Protein AF-A0A930UJ29-F1 (afdb_monomer_lite)

Secondary structure (DSSP, 8-state):
-PPPHHHHHHHHHHHHHHTT----TT--SHHHHHHHHHHHHHHHHT----HHHHHHHHHHH--S-HHHHHHHTTS-------

Radius of gyration: 17.03 Å; chains: 1; bounding box: 33×26×51 Å

Sequence (82 aa):
MSTSESQLEQWLIGRLVGLNYKYRSDIRDRTSLEANFRKKFEALNRVKLTDGEFRRLLDEIVTPDVYEAARSLRERETFTRD

pLDDT: mean 92.22, std 7.06, range [54.44, 97.94]

Structure (mmCIF, N/CA/C/O backbone):
data_AF-A0A930UJ29-F1
#
_entry.id   AF-A0A930UJ29-F1
#
loop_
_atom_site.group_PDB
_atom_site.id
_atom_site.type_symbol
_atom_site.label_atom_id
_atom_site.label_alt_id
_atom_site.label_comp_id
_atom_site.label_asym_id
_atom_site.label_entity_id
_atom_site.label_seq_id
_atom_site.pdbx_PDB_ins_code
_atom_site.Cartn_x
_atom_site.Cartn_y
_atom_site.Cartn_z
_atom_site.occupancy
_atom_site.B_iso_or_equiv
_atom_site.auth_seq_id
_atom_site.auth_comp_id
_atom_site.auth_asym_id
_atom_site.auth_atom_id
_atom_site.pdbx_PDB_model_num
ATOM 1 N N . MET A 1 1 ? -16.849 7.910 31.506 1.00 54.44 1 MET A N 1
ATOM 2 C CA . MET A 1 1 ? -15.977 6.744 31.256 1.00 54.44 1 MET A CA 1
ATOM 3 C C . MET A 1 1 ? -15.157 7.054 30.020 1.00 54.44 1 MET A C 1
ATOM 5 O O . MET A 1 1 ? -15.748 7.457 29.027 1.00 54.44 1 MET A O 1
ATOM 9 N N . SER A 1 2 ? -13.833 6.968 30.102 1.00 79.88 2 SER A N 1
ATOM 10 C CA . SER A 1 2 ? -12.939 7.121 28.951 1.00 79.88 2 SER A CA 1
ATOM 11 C C . SER A 1 2 ? -12.980 5.851 28.103 1.00 79.88 2 SER A C 1
ATOM 13 O O . SER A 1 2 ? -12.812 4.754 28.632 1.00 79.88 2 SER A O 1
ATOM 15 N N . THR A 1 3 ? -13.230 5.996 26.809 1.00 86.75 3 THR A N 1
ATOM 16 C CA . THR A 1 3 ? -13.164 4.917 25.819 1.00 86.75 3 THR A CA 1
ATOM 17 C C . THR A 1 3 ? -11.729 4.389 25.726 1.00 86.75 3 THR A C 1
ATOM 19 O O . THR A 1 3 ? -10.802 5.195 25.683 1.00 86.75 3 THR A O 1
ATOM 22 N N . SER A 1 4 ? -11.527 3.068 25.699 1.00 95.88 4 SER A N 1
ATOM 23 C CA . SER A 1 4 ? -10.183 2.491 25.518 1.00 95.88 4 SER A CA 1
ATOM 24 C C . SER A 1 4 ? -9.730 2.548 24.056 1.00 95.88 4 SER A C 1
ATOM 26 O O . SER A 1 4 ? -10.564 2.589 23.147 1.00 95.88 4 SER A O 1
ATOM 28 N N . GLU A 1 5 ? -8.420 2.483 23.797 1.00 96.19 5 GLU A N 1
ATOM 29 C CA . GLU A 1 5 ? -7.877 2.444 22.431 1.00 96.19 5 GLU A CA 1
ATOM 30 C C . GLU A 1 5 ? -8.433 1.259 21.633 1.00 96.19 5 GLU A C 1
ATOM 32 O O . GLU A 1 5 ? -8.783 1.412 20.466 1.00 96.19 5 GLU A O 1
ATOM 37 N N . SER A 1 6 ? -8.607 0.099 22.277 1.00 95.19 6 SER A N 1
ATOM 38 C CA . SER A 1 6 ? -9.182 -1.090 21.634 1.00 95.19 6 SER A CA 1
ATOM 39 C C . SER A 1 6 ? -10.633 -0.872 21.190 1.00 95.19 6 SER A C 1
ATOM 41 O O . SER A 1 6 ? -11.020 -1.294 20.101 1.00 95.19 6 SER A O 1
ATOM 43 N N . GLN A 1 7 ? -11.438 -0.175 21.998 1.00 96.31 7 GLN A N 1
ATOM 44 C CA . GLN A 1 7 ? -12.813 0.167 21.625 1.00 96.31 7 GLN A CA 1
ATOM 45 C C . GLN A 1 7 ? -12.842 1.163 20.459 1.00 96.31 7 GLN A C 1
ATOM 47 O O . GLN A 1 7 ? -13.625 0.993 19.524 1.00 96.31 7 GLN A O 1
ATOM 52 N N . LEU A 1 8 ? -11.966 2.173 20.488 1.00 96.25 8 LEU A N 1
ATOM 53 C CA . LEU A 1 8 ? -11.834 3.149 19.403 1.00 96.25 8 LEU A CA 1
ATOM 54 C C . LEU A 1 8 ? -11.397 2.483 18.088 1.00 96.25 8 LEU A C 1
ATOM 56 O O . LEU A 1 8 ? -11.971 2.771 17.037 1.00 96.25 8 LEU A O 1
ATOM 60 N N . GLU A 1 9 ? -10.436 1.560 18.143 1.00 95.81 9 GLU A N 1
ATOM 61 C CA . GLU A 1 9 ? -9.972 0.787 16.987 1.00 95.81 9 GLU A CA 1
ATOM 62 C C . GLU A 1 9 ? -11.104 -0.057 16.383 1.00 95.81 9 GLU A C 1
ATOM 64 O O . GLU A 1 9 ? -11.346 0.004 15.175 1.00 95.81 9 GLU A O 1
ATOM 69 N N . GLN A 1 10 ? -11.854 -0.792 17.212 1.00 96.00 10 GLN A N 1
ATOM 70 C CA . GLN A 1 10 ? -12.985 -1.608 16.756 1.00 96.00 10 GLN A CA 1
ATOM 71 C C . GLN A 1 10 ? -14.060 -0.764 16.059 1.00 96.00 10 GLN A C 1
ATOM 73 O O . GLN A 1 10 ? -14.579 -1.158 15.011 1.00 96.00 10 GLN A O 1
ATOM 78 N N . TRP A 1 11 ? -14.374 0.415 16.603 1.00 96.75 11 TRP A N 1
ATOM 79 C CA . TRP A 1 11 ? -15.333 1.338 15.993 1.00 96.75 11 TRP A CA 1
ATOM 80 C C . TRP A 1 11 ? -14.834 1.891 14.656 1.00 96.75 11 TRP A C 1
ATOM 82 O O . TRP A 1 11 ? -15.600 1.933 13.688 1.00 96.75 11 TRP A O 1
ATOM 92 N N . LEU A 1 12 ? -13.555 2.267 14.570 1.00 96.56 12 LEU A N 1
ATOM 93 C CA . LEU A 1 12 ? -12.947 2.749 13.330 1.00 96.56 12 LEU A CA 1
ATOM 94 C C . LEU A 1 12 ? -12.951 1.667 12.242 1.00 96.56 12 LEU A C 1
ATOM 96 O O . LEU A 1 12 ? -13.365 1.940 11.114 1.00 96.56 12 LEU A O 1
ATOM 100 N N . ILE A 1 13 ? -12.558 0.433 12.578 1.00 96.75 13 ILE A N 1
ATOM 101 C CA . ILE A 1 13 ? -12.593 -0.703 11.646 1.00 96.75 13 ILE A CA 1
ATOM 102 C C . ILE A 1 13 ? -14.022 -0.927 11.143 1.00 96.75 13 ILE A C 1
ATOM 104 O O . ILE A 1 13 ? -14.234 -1.012 9.933 1.00 96.75 13 ILE A O 1
ATOM 108 N N . GLY A 1 14 ? -15.010 -0.960 12.045 1.00 97.44 14 GLY A N 1
ATOM 109 C CA . GLY A 1 14 ? -16.418 -1.119 11.673 1.00 97.44 14 GLY A CA 1
ATOM 110 C C . GLY A 1 14 ? -16.897 -0.026 10.715 1.00 97.44 14 GLY A C 1
ATOM 111 O O . GLY A 1 14 ? -17.554 -0.317 9.712 1.00 97.44 14 GLY A O 1
ATOM 112 N N . ARG A 1 15 ? -16.504 1.231 10.960 1.00 97.75 15 ARG A N 1
ATOM 113 C CA . ARG A 1 15 ? -16.825 2.357 10.074 1.00 97.75 15 ARG A CA 1
ATOM 114 C C . ARG A 1 15 ? -16.195 2.201 8.691 1.00 97.75 15 ARG A C 1
ATOM 116 O O . ARG A 1 15 ? -16.887 2.413 7.699 1.00 97.75 15 ARG A O 1
ATOM 123 N N . LEU A 1 16 ? -14.919 1.827 8.613 1.00 97.88 16 LEU A N 1
ATOM 124 C CA . LEU A 1 16 ? -14.208 1.633 7.346 1.00 97.88 16 LEU A CA 1
ATOM 125 C C . LEU A 1 16 ? -14.801 0.474 6.536 1.00 97.88 16 LEU A C 1
ATOM 127 O O . LEU A 1 16 ? -15.017 0.616 5.334 1.00 97.88 16 LEU A O 1
ATOM 131 N N . VAL A 1 17 ? -15.145 -0.639 7.185 1.00 97.50 17 VAL A N 1
ATOM 132 C CA . VAL A 1 17 ? -15.833 -1.760 6.523 1.00 97.50 17 VAL A CA 1
ATOM 133 C C . VAL A 1 17 ? -17.191 -1.317 5.970 1.00 97.50 17 VAL A C 1
ATOM 135 O O . VAL A 1 17 ? -17.517 -1.641 4.830 1.00 97.50 17 VAL A O 1
ATOM 138 N N . GLY A 1 18 ? -17.943 -0.499 6.7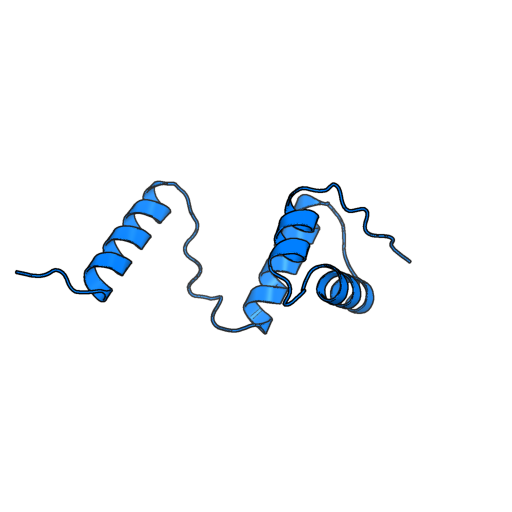15 1.00 97.50 18 GLY A N 1
ATOM 139 C CA . GLY A 1 18 ? -19.180 0.122 6.225 1.00 97.50 18 GLY A CA 1
ATOM 140 C C . GLY A 1 18 ? -18.984 1.060 5.022 1.00 97.50 18 GLY A C 1
ATOM 141 O O . GLY A 1 18 ? -19.909 1.248 4.239 1.00 97.50 18 GLY A O 1
ATOM 142 N N . LEU A 1 19 ? -17.777 1.604 4.835 1.00 97.94 19 LEU A N 1
ATOM 143 C CA . LEU A 1 19 ? -17.359 2.390 3.664 1.00 97.94 19 LEU A CA 1
ATOM 144 C C . LEU A 1 19 ? -16.730 1.523 2.555 1.00 97.94 19 LEU A C 1
ATOM 146 O O . LEU A 1 19 ? -16.063 2.046 1.664 1.00 97.94 19 LEU A O 1
ATOM 150 N N . ASN A 1 20 ? -16.942 0.205 2.598 1.00 96.25 20 ASN A N 1
ATOM 151 C CA . ASN A 1 20 ? -16.455 -0.775 1.625 1.00 96.25 20 ASN A CA 1
ATOM 152 C C . ASN A 1 20 ? -14.923 -0.964 1.603 1.00 96.25 20 ASN A C 1
ATOM 154 O O . ASN A 1 20 ? -14.364 -1.499 0.641 1.00 96.25 20 ASN A O 1
ATOM 158 N N . TYR A 1 21 ? -14.222 -0.573 2.672 1.00 97.12 21 TYR A N 1
ATOM 159 C CA . TYR A 1 21 ? -12.823 -0.955 2.852 1.00 97.12 21 TYR A CA 1
ATOM 160 C C . TYR A 1 21 ? -12.741 -2.421 3.276 1.00 97.12 21 TYR A C 1
ATOM 162 O O . TYR A 1 21 ? -13.378 -2.861 4.232 1.00 97.12 21 TYR A O 1
ATOM 170 N N . LYS A 1 22 ? -11.912 -3.196 2.575 1.00 95.50 22 LYS A N 1
ATOM 171 C CA . LYS A 1 22 ? -11.714 -4.610 2.892 1.00 95.50 22 LYS A CA 1
ATOM 172 C C . LYS A 1 22 ? -10.763 -4.759 4.078 1.00 95.50 22 LYS A C 1
ATOM 174 O O . LYS A 1 22 ? -9.572 -4.482 3.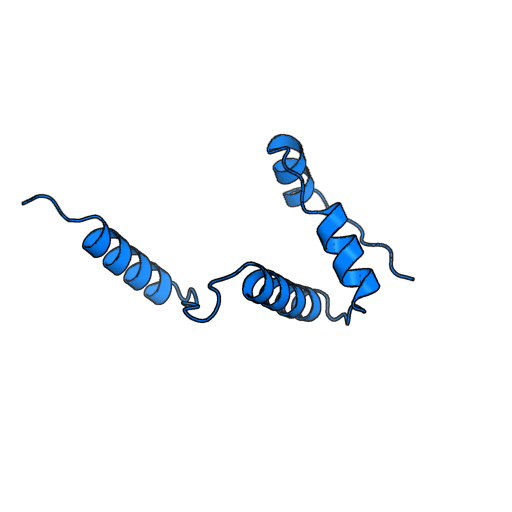945 1.00 95.50 22 LYS A O 1
ATOM 179 N N . TYR A 1 23 ? -11.267 -5.279 5.193 1.00 95.69 23 TYR A N 1
ATOM 180 C CA . TYR A 1 23 ? -10.427 -5.686 6.318 1.00 95.69 23 TYR A CA 1
ATOM 181 C C . TYR A 1 23 ? -9.523 -6.870 5.922 1.00 95.69 23 TYR A C 1
ATOM 183 O O . TYR A 1 23 ? -9.983 -7.835 5.305 1.00 95.69 23 TYR A O 1
ATOM 191 N N . ARG A 1 24 ? -8.222 -6.779 6.234 1.00 94.75 24 ARG A N 1
ATOM 192 C CA . ARG A 1 24 ? -7.187 -7.763 5.862 1.00 94.75 24 ARG A CA 1
ATOM 193 C C . ARG A 1 24 ? -6.437 -8.254 7.096 1.00 94.75 24 ARG A C 1
ATOM 195 O O . ARG A 1 24 ? -5.351 -7.781 7.404 1.00 94.75 24 ARG A O 1
ATOM 202 N N . SER A 1 25 ? -7.021 -9.228 7.790 1.00 93.88 25 SER A N 1
ATOM 203 C CA . SER A 1 25 ? -6.398 -9.886 8.949 1.00 93.88 25 SER A CA 1
ATOM 204 C C . SER A 1 25 ? -5.217 -10.798 8.587 1.00 93.88 25 SER A C 1
ATOM 206 O O . SER A 1 25 ? -4.529 -11.283 9.487 1.00 93.88 25 SER A O 1
ATOM 208 N N . ASP A 1 26 ? -5.025 -11.063 7.292 1.00 94.31 26 ASP A N 1
ATOM 209 C CA . ASP A 1 26 ? -3.990 -11.913 6.699 1.00 94.31 26 ASP A CA 1
ATOM 210 C C . ASP A 1 26 ? -2.653 -11.194 6.457 1.00 94.31 26 ASP A C 1
ATOM 212 O O . ASP A 1 26 ? -1.644 -11.861 6.252 1.00 94.31 26 ASP A O 1
ATOM 216 N N . ILE A 1 27 ? -2.624 -9.856 6.489 1.00 95.75 27 ILE A N 1
ATOM 217 C CA . ILE A 1 27 ? -1.397 -9.069 6.311 1.00 95.75 27 ILE A CA 1
ATOM 218 C C . ILE A 1 27 ? -0.870 -8.692 7.694 1.00 95.75 27 ILE A C 1
ATOM 220 O O . ILE A 1 27 ? -1.412 -7.800 8.344 1.00 95.75 27 ILE A O 1
ATOM 224 N N . ARG A 1 28 ? 0.159 -9.402 8.159 1.00 95.88 28 ARG A N 1
ATOM 225 C CA . ARG A 1 28 ? 0.735 -9.226 9.509 1.00 95.88 28 ARG A CA 1
ATOM 226 C C . ARG A 1 28 ? 2.247 -9.039 9.515 1.00 95.88 28 ARG A C 1
ATOM 228 O O . ARG A 1 28 ? 2.836 -8.844 10.572 1.00 95.88 28 ARG A O 1
ATOM 235 N N . ASP A 1 29 ? 2.870 -9.106 8.349 1.00 96.25 29 ASP A N 1
ATOM 236 C CA . ASP A 1 29 ? 4.311 -9.038 8.183 1.00 96.25 29 ASP A CA 1
ATOM 237 C C . ASP A 1 29 ? 4.656 -8.364 6.851 1.00 96.25 29 ASP A C 1
ATOM 239 O O . ASP A 1 29 ? 3.802 -8.130 5.990 1.00 96.25 29 ASP A O 1
ATOM 243 N N . ARG A 1 30 ? 5.935 -8.036 6.680 1.00 93.31 30 ARG A N 1
ATOM 244 C CA . ARG A 1 30 ? 6.417 -7.352 5.481 1.00 93.31 30 ARG A CA 1
ATOM 245 C C . ARG A 1 30 ? 6.246 -8.196 4.214 1.00 93.31 30 ARG A C 1
ATOM 247 O O . ARG A 1 30 ? 5.868 -7.655 3.181 1.00 93.31 30 ARG A O 1
ATOM 254 N N . THR A 1 31 ? 6.444 -9.508 4.297 1.00 94.69 31 THR A N 1
ATOM 255 C CA . THR A 1 31 ? 6.307 -10.424 3.155 1.00 94.69 31 THR A CA 1
ATOM 256 C C . THR A 1 31 ? 4.859 -10.480 2.673 1.00 94.69 31 THR A C 1
ATOM 258 O O . THR A 1 31 ? 4.596 -10.379 1.474 1.00 94.69 31 THR A O 1
ATOM 261 N N . SER A 1 32 ? 3.894 -10.592 3.594 1.00 96.12 32 SER A N 1
ATOM 262 C CA . SER A 1 32 ? 2.466 -10.570 3.249 1.00 96.12 32 SER A CA 1
ATOM 263 C C . SER A 1 32 ? 2.020 -9.209 2.699 1.00 96.12 32 SER A C 1
ATOM 265 O O . SER A 1 32 ? 1.193 -9.163 1.779 1.00 96.12 32 SER A O 1
ATOM 267 N N . LEU A 1 33 ? 2.609 -8.108 3.181 1.00 95.94 33 LEU A N 1
ATOM 268 C CA . LEU A 1 33 ? 2.370 -6.762 2.656 1.00 95.94 33 LEU A CA 1
ATOM 269 C C . LEU A 1 33 ? 2.898 -6.600 1.221 1.00 95.94 33 LEU A C 1
ATOM 271 O O . LEU A 1 33 ? 2.144 -6.181 0.340 1.00 95.94 33 LEU A O 1
ATOM 275 N N . GLU A 1 34 ? 4.149 -6.984 0.967 1.00 95.38 34 GLU A N 1
ATOM 276 C CA . GLU A 1 34 ? 4.782 -6.923 -0.357 1.00 95.38 34 GLU A CA 1
ATOM 277 C C . GLU A 1 34 ? 4.061 -7.832 -1.364 1.00 95.38 34 GLU A C 1
ATOM 279 O O . GLU A 1 34 ? 3.757 -7.412 -2.482 1.00 95.38 34 GLU A O 1
ATOM 284 N N . ALA A 1 35 ? 3.671 -9.046 -0.959 1.00 95.69 35 ALA A N 1
ATOM 285 C CA . ALA A 1 35 ? 2.888 -9.949 -1.802 1.00 95.69 35 ALA A CA 1
ATOM 286 C C . ALA A 1 35 ? 1.504 -9.373 -2.148 1.00 95.69 35 ALA A C 1
ATOM 288 O O . ALA A 1 35 ? 1.010 -9.543 -3.269 1.00 95.69 35 ALA A O 1
ATOM 289 N N . ASN A 1 36 ? 0.858 -8.680 -1.204 1.00 96.44 36 ASN A N 1
ATOM 290 C CA . ASN A 1 36 ? -0.392 -7.976 -1.471 1.00 96.44 36 ASN A CA 1
ATOM 291 C C . ASN A 1 36 ? -0.182 -6.807 -2.443 1.00 96.44 36 ASN A C 1
ATOM 293 O O . ASN A 1 36 ? -0.974 -6.659 -3.377 1.00 96.44 36 ASN A O 1
ATOM 297 N N . PHE A 1 37 ? 0.878 -6.019 -2.250 1.00 95.69 37 PHE A N 1
ATOM 298 C CA . PHE A 1 37 ? 1.235 -4.922 -3.145 1.00 95.69 37 PHE A CA 1
ATOM 299 C C . PHE A 1 37 ? 1.467 -5.429 -4.572 1.00 95.69 37 PHE A C 1
ATOM 301 O O . PHE A 1 37 ? 0.782 -4.962 -5.480 1.00 95.69 37 PHE A O 1
ATOM 308 N N . ARG A 1 38 ? 2.299 -6.465 -4.763 1.00 96.06 38 ARG A N 1
ATOM 309 C CA . ARG A 1 38 ? 2.543 -7.081 -6.080 1.00 96.06 38 ARG A CA 1
ATOM 310 C C . ARG A 1 38 ? 1.248 -7.473 -6.777 1.00 96.06 38 ARG A C 1
ATOM 312 O O . ARG A 1 38 ? 1.007 -7.064 -7.907 1.00 96.06 38 ARG A O 1
ATOM 319 N N . LYS A 1 39 ? 0.372 -8.214 -6.088 1.00 96.50 39 LYS A N 1
ATOM 320 C CA . LYS A 1 39 ? -0.913 -8.665 -6.652 1.00 96.50 39 LYS A CA 1
ATOM 321 C C . LYS A 1 39 ? -1.790 -7.496 -7.100 1.00 96.50 39 LYS A C 1
ATOM 323 O O . LYS A 1 39 ? -2.462 -7.596 -8.125 1.00 96.50 39 LYS A O 1
ATOM 328 N N . LYS A 1 40 ? -1.822 -6.404 -6.331 1.00 95.50 40 LYS A N 1
ATOM 329 C CA . LYS A 1 40 ? -2.618 -5.213 -6.660 1.00 95.50 40 LYS A CA 1
ATOM 330 C C . LYS A 1 40 ? -1.995 -4.399 -7.788 1.00 95.50 40 LYS A C 1
ATOM 332 O O . LYS A 1 40 ? -2.726 -3.993 -8.685 1.00 95.50 40 LYS A O 1
ATOM 337 N N . PHE A 1 41 ? -0.678 -4.229 -7.773 1.00 94.00 41 PHE A N 1
ATOM 338 C CA . PHE A 1 41 ? 0.073 -3.537 -8.813 1.00 94.00 41 PHE A CA 1
ATOM 339 C C . PHE A 1 41 ? -0.079 -4.230 -10.171 1.00 94.00 41 PHE A C 1
ATOM 341 O O . PHE A 1 41 ? -0.439 -3.591 -11.157 1.00 94.00 41 PHE A O 1
ATOM 348 N N . GLU A 1 42 ? 0.118 -5.549 -10.209 1.00 95.19 42 GLU A N 1
ATOM 349 C CA . GLU A 1 42 ? -0.057 -6.366 -11.412 1.00 95.19 42 GLU A CA 1
ATOM 350 C C . GLU A 1 42 ? -1.484 -6.286 -11.962 1.00 95.19 42 GLU A C 1
ATOM 352 O O . GLU A 1 42 ? -1.676 -6.118 -13.163 1.00 95.19 42 GLU A O 1
ATOM 357 N N . ALA A 1 43 ? -2.495 -6.374 -11.090 1.00 96.69 43 ALA A N 1
ATOM 358 C CA . ALA A 1 43 ? -3.896 -6.303 -11.499 1.00 96.69 43 ALA A CA 1
ATOM 359 C C . ALA A 1 43 ? -4.283 -4.920 -12.045 1.00 96.69 43 ALA A C 1
ATOM 361 O O . ALA A 1 43 ? -5.019 -4.838 -13.027 1.00 96.69 43 ALA A O 1
ATOM 362 N N . LEU A 1 44 ? -3.787 -3.846 -11.421 1.00 94.44 44 LEU A N 1
ATOM 363 C CA . LEU A 1 44 ? -4.063 -2.471 -11.837 1.00 94.44 44 LEU A CA 1
ATOM 364 C C . LEU A 1 44 ? -3.423 -2.160 -13.194 1.00 94.44 4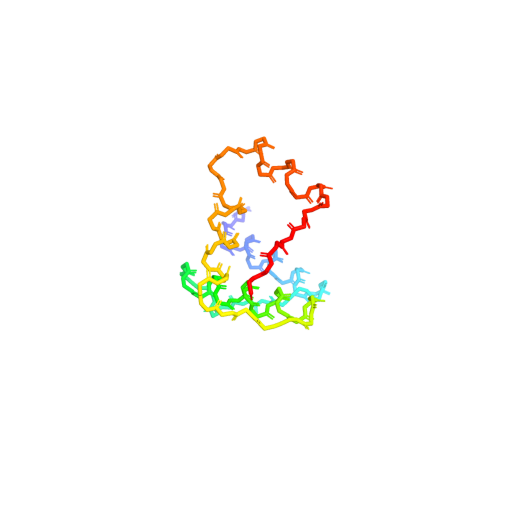4 LEU A C 1
ATOM 366 O O . LEU A 1 44 ? -4.092 -1.643 -14.084 1.00 94.44 44 LEU A O 1
ATOM 370 N N . ASN A 1 45 ? -2.150 -2.523 -13.359 1.00 92.31 45 ASN A N 1
ATOM 371 C CA . ASN A 1 45 ? -1.374 -2.226 -14.564 1.00 92.31 45 ASN A CA 1
ATOM 372 C C . ASN A 1 45 ? -1.506 -3.300 -15.655 1.00 92.31 45 ASN A C 1
ATOM 374 O O . ASN A 1 45 ? -0.999 -3.119 -16.757 1.00 92.31 45 ASN A O 1
ATOM 378 N N . ARG A 1 46 ? -2.196 -4.413 -15.368 1.00 93.50 46 ARG A N 1
ATOM 379 C CA . ARG A 1 46 ? -2.363 -5.573 -16.263 1.00 93.50 46 ARG A CA 1
ATOM 380 C C . ARG A 1 46 ? -1.027 -6.163 -16.727 1.00 93.50 46 ARG A C 1
ATOM 382 O O . ARG A 1 46 ? -0.881 -6.571 -17.876 1.00 93.50 46 ARG A O 1
ATOM 389 N N . VAL A 1 47 ? -0.062 -6.230 -15.815 1.00 93.44 47 VAL A N 1
ATOM 390 C CA . VAL A 1 47 ? 1.275 -6.789 -16.060 1.00 93.44 47 VAL A CA 1
ATOM 391 C C . VAL A 1 47 ? 1.542 -7.982 -15.152 1.00 93.44 47 VAL A C 1
ATOM 393 O O . VAL A 1 47 ? 0.849 -8.200 -14.158 1.00 93.44 47 VAL A O 1
ATOM 396 N N . LYS A 1 48 ? 2.571 -8.756 -15.491 1.00 93.94 48 LYS A N 1
ATOM 397 C CA . LYS A 1 48 ? 3.165 -9.770 -14.622 1.00 93.94 48 LYS A CA 1
ATOM 398 C C . LYS A 1 48 ? 4.630 -9.433 -14.452 1.00 93.94 48 LYS A C 1
ATOM 400 O O . LYS A 1 48 ? 5.330 -9.348 -15.458 1.00 93.94 48 LYS A O 1
ATOM 405 N N . LEU A 1 49 ? 5.038 -9.190 -13.211 1.00 92.81 49 LEU A N 1
ATOM 406 C CA . LEU A 1 49 ? 6.424 -8.890 -12.884 1.00 92.81 49 LEU A CA 1
ATOM 407 C C . LEU A 1 49 ? 7.130 -10.197 -12.545 1.00 92.81 49 LEU A C 1
ATOM 409 O O . LEU A 1 49 ? 6.581 -11.043 -11.837 1.00 92.81 49 LEU A O 1
ATOM 413 N N . THR A 1 50 ? 8.352 -10.354 -13.021 1.00 95.25 50 THR A N 1
ATOM 414 C CA . THR A 1 50 ? 9.309 -11.321 -12.489 1.00 95.25 50 THR A CA 1
ATOM 415 C C . THR A 1 50 ? 9.736 -10.912 -11.080 1.00 95.25 50 THR A C 1
ATOM 417 O O . THR A 1 50 ? 9.530 -9.776 -10.646 1.00 95.25 50 THR A O 1
ATOM 420 N N . ASP A 1 51 ? 10.354 -11.831 -10.341 1.00 93.56 51 ASP A N 1
ATOM 421 C CA . ASP A 1 51 ? 10.847 -11.520 -8.995 1.00 93.56 51 ASP A CA 1
ATOM 422 C C . ASP A 1 51 ? 11.949 -10.446 -9.024 1.00 93.56 51 ASP A C 1
ATOM 424 O O . ASP A 1 51 ? 12.009 -9.603 -8.130 1.00 93.56 51 ASP A O 1
ATOM 428 N N . GLY A 1 52 ? 12.768 -10.424 -10.084 1.00 94.50 52 GLY A N 1
ATOM 429 C CA . GLY A 1 52 ? 13.793 -9.401 -10.301 1.00 94.50 52 GLY A CA 1
ATOM 430 C C . GLY A 1 52 ? 13.209 -8.023 -10.622 1.00 94.50 52 GLY A C 1
ATOM 431 O O . GLY A 1 52 ? 13.616 -7.032 -10.019 1.00 94.50 52 GLY A O 1
ATOM 432 N N . GLU A 1 53 ? 12.222 -7.943 -11.524 1.00 93.62 53 GLU A N 1
ATOM 433 C CA . GLU A 1 53 ? 11.499 -6.689 -11.791 1.00 93.62 53 GLU A CA 1
ATOM 434 C C . GLU A 1 53 ? 10.811 -6.165 -10.524 1.00 93.62 53 GLU A C 1
ATOM 436 O O . GLU A 1 53 ? 10.931 -4.986 -10.202 1.00 93.62 53 GLU A O 1
ATOM 441 N N . PHE A 1 54 ? 10.129 -7.036 -9.774 1.00 94.62 54 PHE A N 1
ATOM 442 C CA . PHE A 1 54 ? 9.419 -6.624 -8.566 1.00 94.62 54 PHE A CA 1
ATOM 443 C C . PHE A 1 54 ? 10.363 -6.112 -7.474 1.00 94.62 54 PHE A C 1
ATOM 445 O O . PHE A 1 54 ? 10.046 -5.132 -6.804 1.00 94.62 54 PHE A O 1
ATOM 452 N N . ARG A 1 55 ? 11.536 -6.735 -7.311 1.00 93.75 55 ARG A N 1
ATOM 453 C CA . ARG A 1 55 ? 12.531 -6.270 -6.344 1.00 93.75 55 ARG A CA 1
ATOM 454 C C . ARG A 1 55 ? 13.073 -4.887 -6.700 1.00 93.75 55 ARG A C 1
ATOM 456 O O . ARG A 1 55 ? 13.101 -4.029 -5.829 1.00 93.75 55 ARG A O 1
ATOM 463 N N . ARG A 1 56 ? 13.400 -4.644 -7.975 1.00 92.88 56 ARG A N 1
ATOM 464 C CA . ARG A 1 56 ? 13.829 -3.311 -8.437 1.00 92.88 56 ARG A CA 1
ATOM 465 C C . ARG A 1 56 ? 12.750 -2.253 -8.230 1.00 92.88 56 ARG A C 1
ATOM 467 O O . ARG A 1 56 ? 13.064 -1.174 -7.752 1.00 92.88 56 ARG A O 1
ATOM 474 N N . LEU A 1 57 ? 11.490 -2.585 -8.523 1.00 92.19 57 LEU A N 1
ATOM 475 C CA . LEU A 1 57 ? 10.361 -1.690 -8.265 1.00 92.19 57 LEU A CA 1
ATOM 476 C C . LEU A 1 57 ? 10.279 -1.299 -6.783 1.00 92.19 57 LEU A C 1
ATOM 478 O O . LEU A 1 57 ? 10.071 -0.132 -6.474 1.00 92.19 57 LEU A O 1
ATOM 482 N N . LEU A 1 58 ? 10.432 -2.259 -5.863 1.00 92.69 58 LEU A N 1
ATOM 483 C CA . LEU A 1 58 ? 10.431 -1.964 -4.427 1.00 92.69 58 LEU A CA 1
ATOM 484 C C . LEU A 1 58 ? 11.611 -1.077 -4.024 1.00 92.69 58 LEU A C 1
ATOM 486 O O . LEU A 1 58 ? 11.409 -0.132 -3.268 1.00 92.69 58 LEU A O 1
ATOM 490 N N . ASP A 1 59 ? 12.810 -1.367 -4.529 1.00 91.00 59 ASP A N 1
ATOM 491 C CA . ASP A 1 59 ? 14.014 -0.589 -4.222 1.00 91.00 59 ASP A CA 1
ATOM 492 C C . ASP A 1 59 ? 13.903 0.866 -4.727 1.00 91.00 59 ASP A C 1
ATOM 494 O O . ASP A 1 59 ? 14.420 1.777 -4.087 1.00 91.00 59 ASP A O 1
ATOM 498 N N . GLU A 1 60 ? 13.194 1.099 -5.835 1.00 88.50 60 GLU A N 1
ATOM 499 C CA . GLU A 1 60 ? 12.974 2.431 -6.414 1.00 88.50 60 GLU A CA 1
ATOM 500 C C . GLU A 1 60 ? 11.933 3.259 -5.640 1.00 88.50 60 GLU A C 1
ATOM 502 O O . GLU A 1 60 ? 12.130 4.453 -5.416 1.00 88.50 60 GLU A O 1
ATOM 507 N N . ILE A 1 61 ? 10.830 2.643 -5.197 1.00 88.75 61 ILE A N 1
ATOM 508 C CA . ILE A 1 61 ? 9.716 3.378 -4.567 1.00 88.75 61 ILE A CA 1
ATOM 509 C C . ILE A 1 61 ? 9.822 3.477 -3.038 1.00 88.75 61 ILE A C 1
ATOM 511 O O . ILE A 1 61 ? 9.109 4.275 -2.425 1.00 88.75 61 ILE A O 1
ATOM 515 N N . VAL A 1 62 ? 10.657 2.653 -2.396 1.00 90.88 62 VAL A N 1
ATOM 516 C CA . VA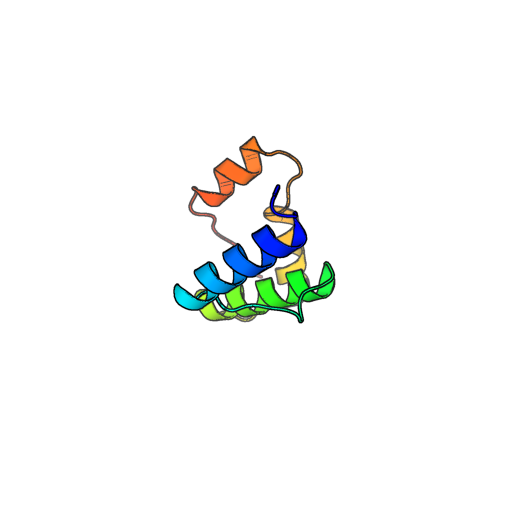L A 1 62 ? 10.803 2.628 -0.934 1.00 90.88 62 VAL A CA 1
ATOM 517 C C . VAL A 1 62 ? 12.011 3.460 -0.518 1.00 90.88 62 VAL A C 1
ATOM 519 O O . VAL A 1 62 ? 13.150 3.004 -0.553 1.00 90.88 62 VAL A O 1
ATOM 522 N N . THR A 1 63 ? 11.743 4.670 -0.033 1.00 91.50 63 THR A N 1
ATOM 523 C CA . THR A 1 63 ? 12.756 5.586 0.506 1.00 91.50 63 THR A CA 1
ATOM 524 C C . THR A 1 63 ? 12.445 5.962 1.961 1.00 91.50 63 THR A C 1
ATOM 526 O O . THR A 1 63 ? 11.270 6.099 2.316 1.00 91.50 63 THR A O 1
ATOM 529 N N . PRO A 1 64 ? 13.461 6.126 2.834 1.00 93.62 64 PRO A N 1
ATOM 530 C CA . PRO A 1 64 ? 13.265 6.668 4.179 1.00 93.62 64 PRO A CA 1
ATOM 531 C C . PRO A 1 64 ? 12.962 8.177 4.182 1.00 93.62 64 PRO A C 1
ATOM 533 O O . PRO A 1 64 ? 12.516 8.701 5.202 1.00 93.62 64 PRO A O 1
ATOM 536 N N . ASP A 1 65 ? 13.209 8.881 3.073 1.00 94.75 65 ASP A N 1
ATOM 537 C CA . ASP A 1 65 ? 12.952 10.315 2.957 1.00 94.75 65 ASP A CA 1
ATOM 538 C C . ASP A 1 65 ? 11.463 10.583 2.676 1.00 94.75 65 ASP A C 1
ATOM 540 O O . ASP A 1 65 ? 10.916 10.222 1.632 1.00 94.75 65 ASP A O 1
ATOM 544 N N . VAL A 1 66 ? 10.798 11.244 3.627 1.00 93.75 66 VAL A N 1
ATOM 545 C CA . VAL A 1 66 ? 9.361 11.551 3.565 1.00 93.75 66 VAL A CA 1
ATOM 546 C C . VAL A 1 66 ? 9.029 12.524 2.430 1.00 93.75 66 VAL A C 1
ATOM 548 O O . VAL A 1 66 ? 7.954 12.417 1.836 1.00 93.75 66 VAL A O 1
ATOM 551 N N . TYR A 1 67 ? 9.922 13.468 2.120 1.00 93.81 67 TYR A N 1
ATOM 552 C CA . TYR A 1 67 ? 9.719 14.416 1.027 1.00 93.81 67 TYR A CA 1
ATOM 553 C C . TYR A 1 67 ? 9.765 13.691 -0.319 1.00 93.81 67 TYR A C 1
ATOM 555 O O . TYR A 1 67 ? 8.841 13.841 -1.123 1.00 93.81 67 TYR A O 1
ATOM 563 N N . GLU A 1 68 ? 10.776 12.846 -0.523 1.00 92.69 68 GLU A N 1
ATOM 564 C CA . GLU A 1 68 ? 10.922 12.057 -1.750 1.00 92.69 68 GLU A CA 1
ATOM 565 C C . GLU A 1 68 ? 9.783 11.046 -1.927 1.00 92.69 68 GLU A C 1
ATOM 567 O O . GLU A 1 68 ? 9.201 10.968 -3.009 1.00 92.69 68 GLU A O 1
ATOM 572 N N . ALA A 1 69 ? 9.367 10.355 -0.859 1.00 92.00 69 ALA A N 1
ATOM 573 C CA . ALA A 1 69 ? 8.206 9.464 -0.899 1.00 92.00 69 ALA A CA 1
ATOM 574 C C . ALA A 1 69 ? 6.908 10.212 -1.258 1.00 92.00 69 ALA A C 1
ATOM 576 O O . ALA A 1 69 ? 6.073 9.723 -2.017 1.00 92.00 69 ALA A O 1
ATOM 577 N N . ALA A 1 70 ? 6.713 11.420 -0.722 1.00 92.56 70 ALA A N 1
ATOM 578 C CA . ALA A 1 70 ? 5.543 12.227 -1.047 1.00 92.56 70 ALA A CA 1
ATOM 579 C C . ALA A 1 70 ? 5.588 12.760 -2.489 1.00 92.56 70 ALA A C 1
ATOM 581 O O . ALA A 1 70 ? 4.532 12.925 -3.106 1.00 92.56 70 ALA A O 1
ATOM 582 N N . ARG A 1 71 ? 6.784 13.059 -3.012 1.00 92.44 71 ARG A N 1
ATOM 583 C CA . ARG A 1 71 ? 6.997 13.482 -4.400 1.00 92.44 71 ARG A CA 1
ATOM 584 C C . ARG A 1 71 ? 6.636 12.359 -5.374 1.00 92.44 71 ARG A C 1
ATOM 586 O O . ARG A 1 71 ? 5.756 12.577 -6.205 1.00 92.44 71 ARG A O 1
ATOM 593 N N . SER A 1 72 ? 7.198 11.163 -5.198 1.00 89.25 72 SER A N 1
ATOM 594 C CA . SER A 1 72 ? 6.955 10.014 -6.086 1.00 89.25 72 SER A CA 1
ATOM 595 C C . SER A 1 72 ? 5.485 9.579 -6.125 1.00 89.25 72 SER A C 1
ATOM 597 O O . SER A 1 72 ? 4.963 9.234 -7.179 1.00 89.25 72 SER A O 1
ATOM 599 N N . LEU A 1 73 ? 4.755 9.676 -5.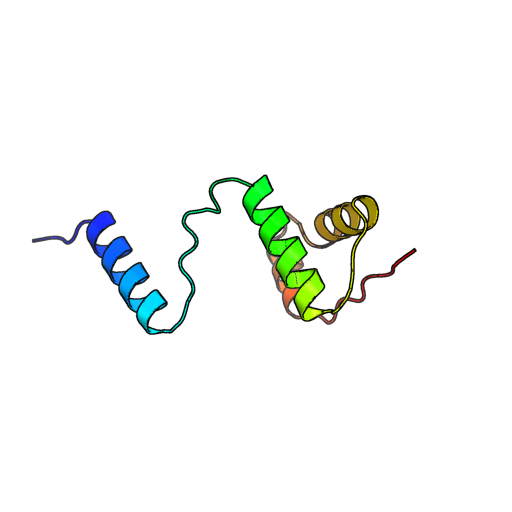005 1.00 89.88 73 LEU A N 1
ATOM 600 C CA . LEU A 1 73 ? 3.314 9.377 -4.962 1.00 89.88 73 LEU A CA 1
ATOM 601 C C . LEU A 1 73 ? 2.447 10.329 -5.806 1.00 89.88 73 LEU A C 1
ATOM 603 O O . LEU A 1 73 ? 1.312 9.981 -6.142 1.00 89.88 73 LEU A O 1
ATOM 607 N N . ARG A 1 74 ? 2.929 11.544 -6.095 1.00 92.06 74 ARG A N 1
ATOM 608 C CA . ARG A 1 74 ? 2.205 12.555 -6.886 1.00 92.06 74 ARG A CA 1
ATOM 609 C C . ARG A 1 74 ? 2.642 12.583 -8.344 1.00 92.06 74 ARG A C 1
ATOM 611 O O . ARG A 1 74 ? 1.855 12.990 -9.201 1.00 92.06 74 ARG A O 1
ATOM 618 N N . GLU A 1 75 ? 3.887 12.217 -8.610 1.00 89.62 75 GLU A N 1
ATOM 619 C CA . GLU A 1 75 ? 4.461 12.231 -9.947 1.00 89.62 75 GLU A CA 1
ATOM 620 C C . GLU A 1 75 ? 4.044 10.990 -10.751 1.00 89.62 75 GLU A C 1
ATOM 622 O O . GLU A 1 75 ? 3.620 9.961 -10.222 1.00 89.62 75 GLU A O 1
ATOM 627 N N . ARG A 1 76 ? 4.087 11.115 -12.081 1.00 79.31 76 ARG A N 1
ATOM 628 C CA . ARG A 1 76 ? 3.870 9.980 -12.982 1.00 79.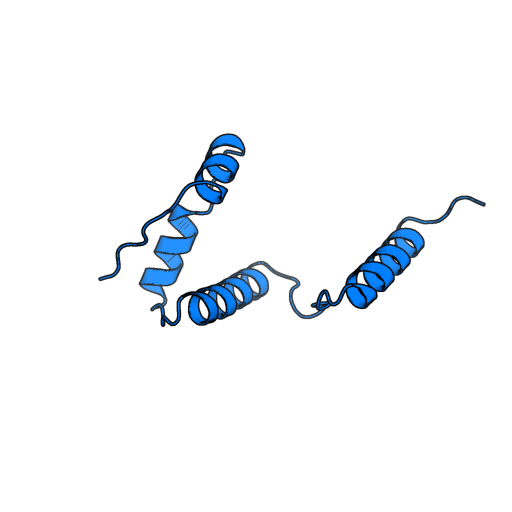31 76 ARG A CA 1
ATOM 629 C C . ARG A 1 76 ? 5.194 9.259 -13.177 1.00 79.31 76 ARG A C 1
ATOM 631 O O . ARG A 1 76 ? 5.957 9.615 -14.069 1.00 79.31 76 ARG A O 1
ATOM 638 N N . GLU A 1 77 ? 5.420 8.234 -12.372 1.00 78.69 77 GLU A N 1
ATOM 639 C CA . GLU A 1 77 ? 6.588 7.368 -12.506 1.00 78.69 77 GLU A CA 1
ATOM 640 C C . GLU A 1 77 ? 6.428 6.400 -13.684 1.00 78.69 77 GLU A C 1
ATOM 642 O O . GLU A 1 77 ? 5.362 5.810 -13.898 1.00 78.69 77 GLU A O 1
ATOM 647 N N . THR A 1 78 ? 7.497 6.233 -14.464 1.00 78.75 78 THR A N 1
ATOM 648 C CA . THR A 1 78 ? 7.559 5.242 -15.545 1.00 78.75 78 THR A CA 1
ATOM 649 C C . THR A 1 78 ? 8.497 4.123 -15.131 1.00 78.75 78 THR A C 1
ATOM 651 O O . THR A 1 78 ? 9.704 4.318 -15.059 1.00 78.75 78 THR A O 1
ATOM 654 N N . PHE A 1 79 ? 7.948 2.931 -14.912 1.00 81.44 79 PHE A N 1
ATOM 655 C CA . PHE A 1 79 ? 8.747 1.750 -14.609 1.00 81.44 79 PHE A CA 1
ATOM 656 C C . PHE A 1 79 ? 9.249 1.100 -15.905 1.00 81.44 79 PHE A C 1
ATOM 658 O O . PHE A 1 79 ? 8.451 0.596 -16.704 1.00 81.44 79 PHE A O 1
ATOM 665 N N . THR A 1 80 ? 10.566 1.112 -16.122 1.00 78.75 80 THR A N 1
ATOM 666 C CA . THR A 1 80 ? 11.187 0.465 -17.289 1.00 78.75 80 THR A CA 1
ATOM 667 C C . THR A 1 80 ? 11.337 -1.034 -17.041 1.00 78.75 80 THR A C 1
ATOM 669 O O . THR A 1 80 ? 11.794 -1.456 -15.981 1.00 78.75 80 THR A O 1
ATOM 672 N N . ARG A 1 81 ? 10.939 -1.842 -18.026 1.00 77.94 81 ARG A N 1
ATOM 673 C CA . ARG A 1 81 ? 10.954 -3.309 -17.969 1.00 77.94 81 ARG A CA 1
ATOM 674 C C . ARG A 1 81 ? 12.043 -3.857 -18.890 1.00 77.94 81 ARG A C 1
ATOM 676 O O . ARG A 1 81 ? 12.275 -3.258 -19.938 1.00 77.94 81 ARG A O 1
ATOM 683 N N . ASP A 1 82 ? 12.655 -4.974 -18.500 1.00 65.38 82 ASP A N 1
ATOM 684 C CA . ASP A 1 82 ? 13.579 -5.757 -19.343 1.00 65.38 82 ASP A CA 1
ATOM 685 C C . ASP A 1 82 ? 12.846 -6.903 -20.053 1.00 65.38 82 ASP A C 1
ATOM 687 O O . ASP A 1 82 ? 11.876 -7.437 -19.460 1.00 65.38 82 ASP A O 1
#

Foldseek 3Di:
DDDDPVNVVVVVVVVVVVVVDDDCPPPDDPVSVLVVVQVVVCVVVVHHDDPVLSVVVCVVQDDPDPVVNVVVVPDDDDRDDD